Protein AF-A0A246RWE8-F1 (afdb_monomer)

Sequence (146 aa):
MIELMIVVAIIGVLASLAVPQYQNYTARAQASEALTITGGLRADIAEQYTLQGSMPKATEITTDDTKGRYVSSVAYSGSQLEVTFGDESTLDGSVMVIAPRSEDATDGSNSTPSPTNGWVCSWKSSGEGENAGPSGQDNWLPAGCR

Secondary structure (DSSP, 8-state):
-HHHHHHHHHHHHHHHHHHHHHHHHHHHHHHHHHHHHTHHHHHHHHHHHHHHSSPPPGGGS--TT---SSEEEEEEETTEEEEEE-TTSTTTT-EEEEEEPBP--SSS----B-GGG-EEEEEPPTTSSS-PPPTT-GGGS-GGG-

Organism: NCBI:txid213554

InterPro domains:
  IPR001082 Fimbrial protein pilin [PF00114] (27-146)
  IPR045584 Pilin-like [SSF54523] (1-85)

Radius of gyration: 19.62 Å; Cα contacts (8 Å, |Δi|>4): 223; chains: 1; bounding box: 53×26×68 Å

Solvent-accessible surface area (backbone atoms only — not comparable to full-atom values): 8208 Å² total; per-residue (Å²): 118,69,69,61,54,54,51,52,53,53,50,52,58,52,47,68,58,49,53,62,52,51,52,40,51,52,36,17,56,52,47,40,50,55,53,61,68,44,46,61,58,55,50,51,49,34,51,48,23,69,75,69,76,44,82,66,53,54,91,75,57,86,40,92,83,49,63,55,83,35,30,63,39,41,46,60,51,98,77,26,38,41,36,30,27,20,83,79,27,93,46,46,60,19,22,42,32,42,30,37,26,52,55,81,52,89,80,76,56,82,58,57,65,33,55,87,69,39,64,40,47,48,63,33,58,88,78,82,58,100,44,29,25,70,86,95,43,78,77,29,59,29,74,86,43,107

Foldseek 3Di:
DVVVVVVVVVVVVVCVVVVVVVLLVQLLVLLVVLCVLCVVQLVVQQVCCVVVVDGDDQVVGDFPPSADQQWPGWGQDPQWIWTATPPSGPFHLWIKIKHADFDDPPPPDDGDRHSVNPIAIDTAPPPPDDGTGDPPPPSSHHPSRD

pLDDT: mean 85.22, std 10.07, range [53.19, 94.44]

Mean predicted aligned error: 7.39 Å

Structure (mmCIF, N/CA/C/O backbone):
data_AF-A0A246RWE8-F1
#
_entry.id   AF-A0A246RWE8-F1
#
loop_
_atom_site.group_PDB
_atom_site.id
_atom_site.type_symbol
_atom_site.label_atom_id
_atom_site.label_alt_id
_atom_site.label_comp_id
_atom_site.label_asym_id
_atom_site.label_entity_id
_atom_site.label_seq_id
_atom_site.pdbx_PDB_ins_code
_atom_site.Cartn_x
_atom_site.Cartn_y
_atom_site.Cartn_z
_atom_site.occupancy
_atom_site.B_iso_or_equiv
_atom_site.auth_seq_id
_atom_site.auth_comp_id
_atom_site.auth_asym_id
_atom_site.auth_atom_id
_atom_site.pdbx_PDB_model_num
ATOM 1 N N . MET A 1 1 ? 34.323 0.453 -36.873 1.00 77.25 1 MET A N 1
ATOM 2 C CA . MET A 1 1 ? 33.796 -0.835 -36.344 1.00 77.25 1 MET A CA 1
ATOM 3 C C . MET A 1 1 ? 34.153 -1.032 -34.869 1.00 77.25 1 MET A C 1
ATOM 5 O O . MET A 1 1 ? 33.277 -1.421 -34.113 1.00 77.25 1 MET A O 1
ATOM 9 N N . ILE A 1 2 ? 35.376 -0.703 -34.426 1.00 86.44 2 ILE A N 1
ATOM 10 C CA . ILE A 1 2 ? 35.770 -0.800 -33.004 1.00 86.44 2 ILE A CA 1
ATOM 11 C C . ILE A 1 2 ? 35.114 0.260 -32.094 1.00 86.44 2 ILE A C 1
ATOM 13 O O . ILE A 1 2 ? 34.834 -0.016 -30.932 1.00 86.44 2 ILE A O 1
ATOM 17 N N . GLU A 1 3 ? 34.774 1.433 -32.638 1.00 81.38 3 GLU A N 1
ATOM 18 C CA . GLU A 1 3 ? 34.082 2.504 -31.898 1.00 81.38 3 GLU A CA 1
ATOM 19 C C . GLU A 1 3 ? 32.701 2.071 -31.392 1.00 81.38 3 GLU A C 1
ATOM 21 O O . GLU A 1 3 ? 32.340 2.364 -30.257 1.00 81.38 3 GLU A O 1
ATOM 26 N N . LEU A 1 4 ? 31.955 1.297 -32.186 1.00 81.31 4 LEU A N 1
ATOM 27 C CA . LEU A 1 4 ? 30.635 0.806 -31.780 1.00 81.31 4 LEU A CA 1
ATOM 28 C C . LEU A 1 4 ? 30.714 -0.269 -30.690 1.00 81.31 4 LEU A C 1
ATOM 30 O O . LEU A 1 4 ? 29.843 -0.331 -29.829 1.00 81.31 4 LEU A O 1
ATOM 34 N N . MET A 1 5 ? 31.769 -1.083 -30.676 1.00 87.25 5 MET A N 1
ATOM 35 C CA . MET A 1 5 ? 31.929 -2.142 -29.675 1.00 87.25 5 MET A CA 1
ATOM 36 C C . MET A 1 5 ? 32.275 -1.586 -28.287 1.00 87.25 5 MET A C 1
ATOM 38 O O . MET A 1 5 ? 31.766 -2.089 -27.287 1.00 87.25 5 MET A O 1
ATOM 42 N N . ILE A 1 6 ? 33.072 -0.512 -28.218 1.00 91.88 6 ILE A N 1
ATOM 43 C CA . ILE A 1 6 ? 33.371 0.174 -26.949 1.00 91.88 6 ILE A CA 1
ATOM 44 C C . ILE A 1 6 ? 32.124 0.860 -26.389 1.00 91.88 6 ILE A C 1
ATOM 46 O O . ILE A 1 6 ? 31.868 0.785 -25.188 1.00 91.88 6 ILE A O 1
ATOM 50 N N . VAL A 1 7 ? 31.313 1.481 -27.248 1.00 92.81 7 VAL A N 1
ATOM 51 C CA . VAL A 1 7 ? 30.079 2.144 -26.807 1.00 92.81 7 VAL A CA 1
ATOM 52 C C . VAL A 1 7 ? 29.100 1.130 -26.211 1.00 92.81 7 VAL A C 1
ATOM 54 O O . VAL A 1 7 ? 28.568 1.366 -25.129 1.00 92.81 7 VAL A O 1
ATOM 57 N N . VAL A 1 8 ? 28.925 -0.032 -26.848 1.00 91.25 8 VAL A N 1
ATOM 58 C CA . VAL A 1 8 ? 28.073 -1.106 -26.309 1.00 91.25 8 VAL A CA 1
ATOM 59 C C . VAL A 1 8 ? 28.605 -1.623 -24.967 1.00 91.25 8 VAL A C 1
ATOM 61 O O . VAL A 1 8 ? 27.816 -1.840 -24.049 1.00 91.25 8 VAL A O 1
ATOM 64 N N . ALA A 1 9 ? 29.927 -1.759 -24.812 1.00 90.56 9 ALA A N 1
ATOM 65 C CA . ALA A 1 9 ? 30.531 -2.199 -23.553 1.00 90.56 9 ALA A CA 1
ATOM 66 C C . ALA A 1 9 ? 30.269 -1.215 -22.397 1.00 90.56 9 ALA A C 1
ATOM 68 O O . ALA A 1 9 ? 29.903 -1.634 -21.300 1.00 90.56 9 ALA A O 1
ATOM 69 N N . ILE A 1 10 ? 30.396 0.092 -22.643 1.00 93.62 10 ILE A N 1
ATOM 70 C CA . ILE A 1 10 ? 30.138 1.123 -21.626 1.00 93.62 10 ILE A CA 1
ATOM 71 C C . ILE A 1 10 ? 28.644 1.183 -21.277 1.00 93.62 10 ILE A C 1
ATOM 73 O O . ILE A 1 10 ? 28.294 1.223 -20.096 1.00 93.62 10 ILE A O 1
ATOM 77 N N . ILE A 1 11 ? 27.755 1.130 -22.279 1.00 91.69 11 ILE A N 1
ATOM 78 C CA . ILE A 1 11 ? 26.300 1.095 -22.054 1.00 91.69 11 ILE A CA 1
ATOM 79 C C . ILE A 1 11 ? 25.913 -0.139 -21.230 1.00 91.69 11 ILE A C 1
ATOM 81 O O . ILE A 1 11 ? 25.097 -0.019 -20.320 1.00 91.69 11 ILE A O 1
ATOM 85 N N . GLY A 1 12 ? 26.531 -1.297 -21.486 1.00 89.69 12 GLY A N 1
ATOM 86 C CA . GLY A 1 12 ? 26.299 -2.520 -20.716 1.00 89.69 12 GLY A CA 1
ATOM 87 C C . GLY A 1 12 ? 26.595 -2.356 -19.221 1.00 89.69 12 GLY A C 1
ATOM 88 O O . GLY A 1 12 ? 25.777 -2.744 -18.386 1.00 89.69 12 GLY A O 1
ATOM 89 N N . VAL A 1 13 ? 27.717 -1.717 -18.868 1.00 89.88 13 VAL A N 1
ATOM 90 C CA . VAL A 1 13 ? 28.072 -1.449 -17.462 1.00 89.88 13 VAL A CA 1
ATOM 91 C C . VAL A 1 13 ? 27.090 -0.466 -16.825 1.00 89.88 13 VAL A C 1
ATOM 93 O O . VAL A 1 13 ? 26.584 -0.729 -15.735 1.00 89.88 13 VAL A O 1
ATOM 96 N N . LEU A 1 14 ? 26.764 0.637 -17.504 1.00 91.56 14 LEU A N 1
ATOM 97 C CA . LEU A 1 14 ? 25.835 1.639 -16.967 1.00 91.56 14 LEU A CA 1
ATOM 98 C C . LEU A 1 14 ? 24.419 1.075 -16.774 1.00 91.56 14 LEU A C 1
ATOM 100 O O . LEU A 1 14 ? 23.791 1.333 -15.747 1.00 91.56 14 LEU A O 1
ATOM 104 N N . ALA A 1 15 ? 23.936 0.260 -17.715 1.00 87.75 15 ALA A N 1
ATOM 105 C CA . ALA A 1 15 ? 22.624 -0.376 -17.631 1.00 87.75 15 ALA A CA 1
ATOM 106 C C . ALA A 1 15 ? 22.515 -1.316 -16.419 1.00 87.75 15 ALA A C 1
ATOM 108 O O . ALA A 1 15 ? 21.479 -1.332 -15.755 1.00 87.75 15 ALA A O 1
ATOM 109 N N . SER A 1 16 ? 23.593 -2.038 -16.084 1.00 88.88 16 SER A N 1
ATOM 110 C CA . SER A 1 16 ? 23.610 -2.953 -14.934 1.00 88.88 16 SER A CA 1
ATOM 111 C C . SER A 1 16 ? 23.371 -2.256 -13.588 1.00 88.88 16 SER A C 1
ATOM 113 O O . SER A 1 16 ? 22.802 -2.858 -12.681 1.00 88.88 16 SER A O 1
ATOM 115 N N . LEU A 1 17 ? 23.746 -0.977 -13.470 1.00 84.88 17 LEU A N 1
ATOM 116 C CA . LEU A 1 17 ? 23.515 -0.162 -12.274 1.00 84.88 17 LEU A CA 1
ATOM 117 C C . LEU A 1 17 ? 22.178 0.584 -12.333 1.00 84.88 17 LEU A C 1
ATOM 119 O O . LEU A 1 17 ? 21.482 0.700 -11.325 1.00 84.88 17 LEU A O 1
ATOM 123 N N . ALA A 1 18 ? 21.808 1.083 -13.514 1.00 84.06 18 ALA A N 1
ATOM 124 C CA . ALA A 1 18 ? 20.611 1.898 -13.691 1.00 84.06 18 ALA A CA 1
ATOM 125 C C . ALA A 1 18 ? 19.311 1.092 -13.539 1.00 84.06 18 ALA A C 1
ATOM 127 O O . ALA A 1 18 ? 18.347 1.588 -12.954 1.00 84.06 18 ALA A O 1
ATOM 128 N N . VAL A 1 19 ? 19.274 -0.151 -14.032 1.00 86.00 19 VAL A N 1
ATOM 129 C CA . VAL A 1 19 ? 18.052 -0.973 -14.024 1.00 86.00 19 VAL A CA 1
ATOM 130 C C . VAL A 1 19 ? 17.574 -1.297 -12.599 1.00 86.00 19 VAL A C 1
ATOM 132 O O . VAL A 1 19 ? 16.414 -0.999 -12.305 1.00 86.00 19 VAL A O 1
ATOM 135 N N . PRO A 1 20 ? 18.418 -1.805 -11.676 1.00 84.25 20 PRO A N 1
ATOM 136 C CA . PRO A 1 20 ? 17.986 -2.067 -10.301 1.00 84.25 20 PRO A CA 1
ATOM 137 C C . PRO A 1 20 ? 17.504 -0.805 -9.577 1.00 84.25 20 PRO A C 1
ATOM 139 O O . PRO A 1 20 ? 16.530 -0.836 -8.827 1.00 84.25 20 PRO A O 1
ATOM 142 N N . GLN A 1 21 ? 18.152 0.340 -9.817 1.00 86.50 21 GLN A N 1
ATOM 143 C CA . GLN A 1 21 ? 17.748 1.602 -9.199 1.00 86.50 21 GLN A CA 1
ATOM 144 C C . GLN A 1 21 ? 16.386 2.085 -9.716 1.00 86.50 21 GLN A C 1
ATOM 146 O O . GLN A 1 21 ? 15.562 2.550 -8.926 1.00 86.50 21 GLN A O 1
ATOM 151 N N . TYR A 1 22 ? 16.133 1.960 -11.020 1.00 87.25 22 TYR A N 1
ATOM 152 C CA . TYR A 1 22 ? 14.855 2.336 -11.617 1.00 87.25 22 TYR A CA 1
ATOM 153 C C . TYR A 1 22 ? 13.704 1.449 -11.118 1.00 87.25 22 TYR A C 1
ATOM 155 O O . TYR A 1 22 ? 12.629 1.957 -10.798 1.00 87.25 22 TYR A O 1
ATOM 163 N N . GLN A 1 23 ? 13.944 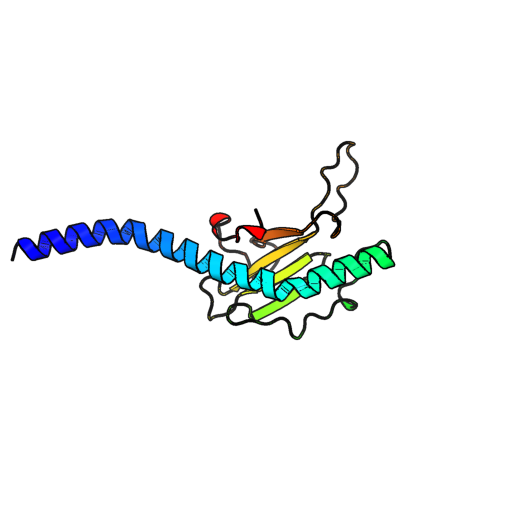0.144 -10.962 1.00 86.50 23 GLN A N 1
ATOM 164 C CA . GLN A 1 23 ? 12.980 -0.791 -10.367 1.00 86.50 23 GLN A CA 1
ATOM 165 C C . GLN A 1 23 ? 12.638 -0.408 -8.920 1.00 86.50 23 GLN A C 1
ATOM 167 O O . GLN A 1 23 ? 11.469 -0.315 -8.565 1.00 86.50 23 GLN A O 1
ATOM 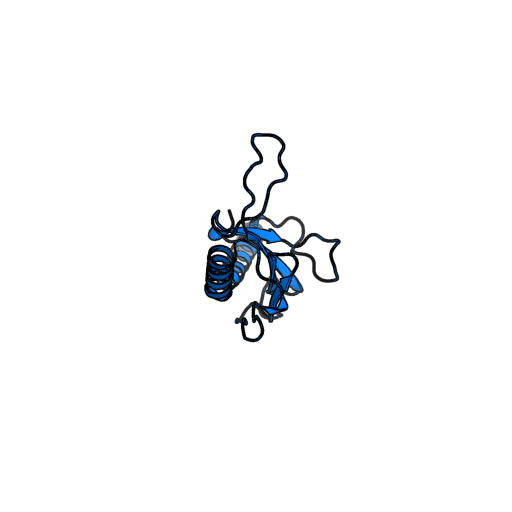172 N N . ASN A 1 24 ? 13.641 -0.062 -8.105 1.00 87.19 24 ASN A N 1
ATOM 173 C CA . ASN A 1 24 ? 13.401 0.400 -6.735 1.00 87.19 24 ASN A CA 1
ATOM 174 C C . ASN A 1 24 ? 12.567 1.693 -6.691 1.00 87.19 24 ASN A C 1
ATOM 176 O O . ASN A 1 24 ? 11.710 1.853 -5.824 1.00 87.19 24 ASN A O 1
ATOM 180 N N . TYR A 1 25 ? 12.833 2.641 -7.595 1.00 89.50 25 TYR A N 1
ATOM 181 C CA . TYR A 1 25 ? 12.097 3.906 -7.649 1.00 89.50 25 TYR A CA 1
ATOM 182 C C . TYR A 1 25 ? 10.641 3.704 -8.082 1.00 89.50 25 TYR A C 1
ATOM 184 O O . TYR A 1 25 ? 9.735 4.247 -7.453 1.00 89.50 25 TYR A O 1
ATOM 192 N N . THR A 1 26 ? 10.419 2.901 -9.124 1.00 91.88 26 THR A N 1
ATOM 193 C CA . THR A 1 26 ? 9.075 2.597 -9.636 1.00 91.88 26 THR A CA 1
ATOM 194 C C . THR A 1 26 ? 8.244 1.835 -8.609 1.00 91.88 26 THR A C 1
ATOM 196 O O . THR A 1 26 ? 7.137 2.272 -8.306 1.00 91.88 26 THR A O 1
ATOM 199 N N . ALA A 1 27 ? 8.805 0.803 -7.974 1.00 91.88 27 ALA A N 1
ATOM 200 C CA . ALA A 1 27 ? 8.143 0.071 -6.896 1.00 91.88 27 ALA A CA 1
ATOM 201 C C . ALA A 1 27 ? 7.740 0.990 -5.725 1.00 91.88 27 ALA A C 1
ATOM 203 O O . ALA A 1 27 ? 6.588 0.980 -5.295 1.00 91.88 27 ALA A O 1
ATOM 204 N N . ARG A 1 28 ? 8.644 1.867 -5.257 1.00 92.19 28 ARG A N 1
ATOM 205 C CA . ARG A 1 28 ? 8.329 2.860 -4.207 1.00 92.19 28 ARG A CA 1
ATOM 206 C C . ARG A 1 28 ? 7.225 3.825 -4.611 1.00 92.19 28 ARG A C 1
ATOM 208 O O . ARG A 1 28 ? 6.382 4.172 -3.786 1.00 92.19 28 ARG A O 1
ATOM 215 N N . ALA A 1 29 ? 7.261 4.307 -5.852 1.00 92.62 29 ALA A N 1
ATOM 216 C CA . ALA A 1 29 ? 6.262 5.236 -6.360 1.00 92.62 29 ALA A CA 1
ATOM 217 C C . ALA A 1 29 ? 4.876 4.577 -6.382 1.00 92.62 29 ALA A C 1
ATOM 219 O O . ALA A 1 29 ? 3.914 5.164 -5.894 1.00 92.62 29 ALA A O 1
ATOM 220 N N . GLN A 1 30 ? 4.787 3.330 -6.842 1.00 93.75 30 GLN A N 1
ATOM 221 C CA . GLN A 1 30 ? 3.539 2.566 -6.832 1.00 93.75 30 GLN A CA 1
ATOM 222 C C . GLN A 1 30 ? 3.057 2.275 -5.404 1.00 93.75 30 GLN A C 1
ATOM 224 O O . GLN A 1 30 ? 1.883 2.470 -5.100 1.00 93.75 30 GLN A O 1
ATOM 229 N N . ALA A 1 31 ? 3.960 1.926 -4.483 1.00 92.88 31 ALA A N 1
ATOM 230 C CA . ALA A 1 31 ? 3.615 1.749 -3.073 1.00 92.88 31 ALA A CA 1
ATOM 231 C C . ALA A 1 31 ? 3.142 3.047 -2.390 1.00 92.88 31 ALA A C 1
ATOM 233 O O . ALA A 1 31 ? 2.355 3.004 -1.447 1.00 92.88 31 ALA A O 1
ATOM 234 N N . SER A 1 32 ? 3.580 4.220 -2.860 1.00 93.44 32 SER A N 1
ATOM 235 C CA . SER A 1 32 ? 3.102 5.499 -2.322 1.00 93.44 32 SER A CA 1
ATOM 236 C C . SER A 1 32 ? 1.640 5.793 -2.674 1.00 93.44 32 SER A C 1
ATOM 238 O O . SER A 1 32 ? 0.943 6.401 -1.865 1.00 93.44 32 SER A O 1
ATOM 240 N N . GLU A 1 33 ? 1.144 5.294 -3.813 1.00 92.88 33 GLU A N 1
ATOM 241 C CA . GLU A 1 33 ? -0.274 5.404 -4.183 1.00 92.88 33 GLU A CA 1
ATOM 242 C C . GLU A 1 33 ? -1.160 4.689 -3.157 1.00 92.88 33 GLU A C 1
ATOM 244 O O . GLU A 1 33 ? -2.161 5.241 -2.700 1.00 92.88 33 GLU A O 1
ATOM 249 N N . ALA A 1 34 ? -0.738 3.505 -2.706 1.00 92.56 34 ALA A N 1
ATOM 250 C CA . ALA A 1 34 ? -1.438 2.758 -1.667 1.00 92.56 34 ALA A CA 1
ATOM 251 C C . ALA A 1 34 ? -1.595 3.553 -0.357 1.00 92.56 34 ALA A C 1
ATOM 253 O O . ALA A 1 34 ? -2.634 3.454 0.300 1.00 92.56 34 ALA A O 1
ATOM 254 N N . LEU A 1 35 ? -0.622 4.394 0.015 1.00 91.94 35 LEU A N 1
ATOM 255 C CA . LEU A 1 35 ? -0.759 5.282 1.176 1.00 91.94 35 LEU A CA 1
ATOM 256 C C . LEU A 1 35 ? -1.802 6.373 0.964 1.00 91.94 35 LEU A C 1
ATOM 258 O O . LEU A 1 35 ? -2.526 6.725 1.897 1.00 91.94 35 LEU A O 1
ATOM 262 N N . THR A 1 36 ? -1.870 6.928 -0.240 1.00 92.00 36 THR A N 1
ATOM 263 C CA . THR A 1 36 ? -2.849 7.961 -0.570 1.00 92.00 36 THR A CA 1
ATOM 264 C C . THR A 1 36 ? -4.264 7.396 -0.520 1.00 92.00 36 THR A C 1
ATOM 266 O O . THR A 1 36 ? -5.122 7.979 0.139 1.00 92.00 36 THR A O 1
ATOM 269 N N . ILE A 1 37 ? -4.491 6.232 -1.132 1.00 91.75 37 ILE A N 1
ATOM 270 C CA . ILE A 1 37 ? -5.816 5.600 -1.191 1.00 91.75 37 ILE A CA 1
ATOM 271 C C . ILE A 1 37 ? -6.286 5.183 0.215 1.00 91.75 37 ILE A C 1
ATOM 273 O O . ILE A 1 37 ? -7.434 5.406 0.589 1.00 91.75 37 ILE A O 1
ATOM 277 N N . THR A 1 38 ? -5.387 4.657 1.049 1.00 92.88 38 THR A N 1
ATOM 278 C CA . THR A 1 38 ? -5.712 4.250 2.431 1.00 92.88 38 THR A CA 1
ATOM 279 C C . THR A 1 38 ? -5.790 5.417 3.420 1.00 92.88 38 THR A C 1
ATOM 281 O O . THR A 1 38 ? -6.087 5.208 4.595 1.00 92.88 38 THR A O 1
ATOM 284 N N . GLY A 1 39 ? -5.512 6.655 2.996 1.00 92.31 39 GLY A N 1
ATOM 285 C CA . GLY A 1 39 ? -5.525 7.831 3.871 1.00 92.31 39 GLY A CA 1
ATOM 286 C C . GLY A 1 39 ? -6.868 8.052 4.570 1.00 92.31 39 GLY A C 1
ATOM 287 O O . GLY A 1 39 ? -6.892 8.278 5.778 1.00 92.31 39 GLY A O 1
ATOM 288 N N . GLY A 1 40 ? -7.975 7.917 3.832 1.00 91.75 40 GLY A N 1
ATOM 289 C CA . GLY A 1 40 ? -9.327 8.054 4.383 1.00 91.75 40 GLY A CA 1
ATOM 290 C C . GLY A 1 40 ? -9.663 6.967 5.405 1.00 91.75 40 GLY A C 1
ATOM 291 O O . GLY A 1 40 ? -10.125 7.281 6.496 1.00 91.75 40 GLY A O 1
ATOM 292 N N . LEU A 1 41 ? -9.332 5.706 5.102 1.00 93.06 41 LEU A N 1
ATOM 293 C CA . LEU A 1 41 ? -9.558 4.578 6.016 1.00 93.06 41 LEU A CA 1
ATOM 294 C C . LEU A 1 41 ? -8.791 4.739 7.328 1.00 93.06 41 LEU A C 1
ATOM 296 O O . LEU A 1 41 ? -9.314 4.455 8.398 1.00 93.06 41 LEU A O 1
ATOM 300 N N . ARG A 1 42 ? -7.549 5.224 7.265 1.00 92.38 42 ARG A N 1
ATOM 301 C CA . ARG A 1 42 ? -6.744 5.479 8.467 1.00 92.38 42 ARG A CA 1
ATOM 302 C C . ARG A 1 42 ? -7.342 6.578 9.339 1.00 92.38 42 ARG A C 1
ATOM 304 O O . ARG A 1 42 ? -7.276 6.473 10.561 1.00 92.38 42 ARG A O 1
ATOM 311 N N . ALA A 1 43 ? -7.908 7.614 8.722 1.00 92.38 43 ALA A N 1
ATOM 312 C CA . ALA A 1 43 ? -8.603 8.672 9.446 1.00 92.38 43 ALA A CA 1
ATOM 313 C C . ALA A 1 43 ? -9.882 8.145 10.115 1.00 92.38 43 ALA A C 1
ATOM 315 O O . ALA A 1 43 ? -10.068 8.382 11.303 1.00 92.38 43 ALA A O 1
ATOM 316 N N . ASP A 1 44 ? -10.692 7.367 9.393 1.00 92.50 44 ASP A N 1
ATOM 317 C CA . ASP A 1 44 ? -11.916 6.747 9.918 1.00 92.50 44 ASP A CA 1
ATOM 318 C C . ASP A 1 44 ? -11.616 5.785 11.082 1.00 92.50 44 ASP A C 1
ATOM 320 O O . ASP A 1 44 ? -12.192 5.897 12.162 1.00 92.50 44 ASP A O 1
ATOM 324 N N . ILE A 1 45 ? -10.607 4.917 10.935 1.00 92.75 45 ILE A N 1
ATOM 325 C CA . ILE A 1 45 ? -10.159 4.028 12.019 1.00 92.75 45 ILE A CA 1
ATOM 326 C C . ILE A 1 45 ? -9.721 4.835 13.252 1.00 92.75 45 ILE A C 1
ATOM 328 O O . ILE A 1 45 ? -10.060 4.469 14.378 1.00 92.75 45 ILE A O 1
ATOM 332 N N . ALA A 1 46 ? -8.977 5.930 13.063 1.00 92.38 46 ALA A N 1
ATOM 333 C CA . ALA A 1 46 ? -8.530 6.781 14.165 1.00 92.38 46 ALA A CA 1
ATOM 334 C C . ALA A 1 46 ? -9.693 7.517 14.854 1.00 92.38 46 ALA A C 1
ATOM 336 O O . ALA A 1 46 ? -9.696 7.657 16.081 1.00 92.38 46 ALA A O 1
ATOM 337 N N . GLU A 1 47 ? -10.688 7.962 14.088 1.00 92.50 47 GLU A N 1
ATOM 338 C CA . GLU A 1 47 ? -11.897 8.597 14.610 1.00 92.50 47 GLU A CA 1
ATOM 339 C C . GLU A 1 47 ? -12.718 7.608 15.44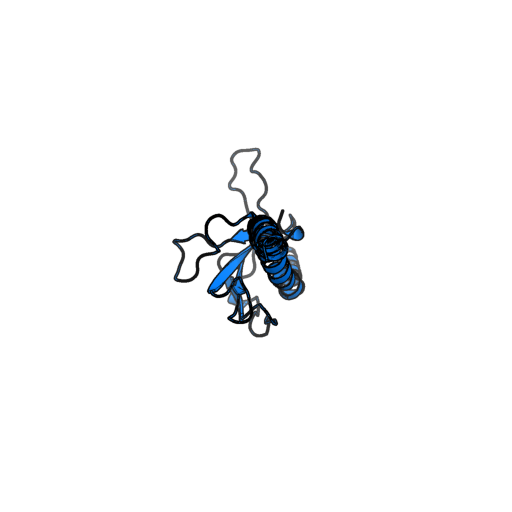5 1.00 92.50 47 GLU A C 1
ATOM 341 O O . GLU A 1 47 ? -12.988 7.874 16.619 1.00 92.50 47 GLU A O 1
ATOM 346 N N . GLN A 1 48 ? -13.027 6.429 14.896 1.00 92.19 48 GLN A N 1
ATOM 347 C CA . GLN A 1 48 ? -13.755 5.374 15.610 1.00 92.19 48 GLN A CA 1
ATOM 348 C C . GLN A 1 48 ? -13.025 4.945 16.884 1.00 92.19 48 GLN A C 1
ATOM 350 O O . GLN A 1 48 ? -13.642 4.829 17.944 1.00 92.19 48 GLN A O 1
ATOM 355 N N . TYR A 1 49 ? -11.702 4.786 16.812 1.00 92.12 49 TYR A N 1
ATOM 356 C CA . TYR A 1 49 ? -10.883 4.471 17.979 1.00 92.12 49 TYR A CA 1
ATOM 357 C C . TYR A 1 49 ? -11.011 5.535 19.075 1.00 92.12 49 TYR A C 1
ATOM 359 O O . TYR A 1 49 ? -11.152 5.205 20.251 1.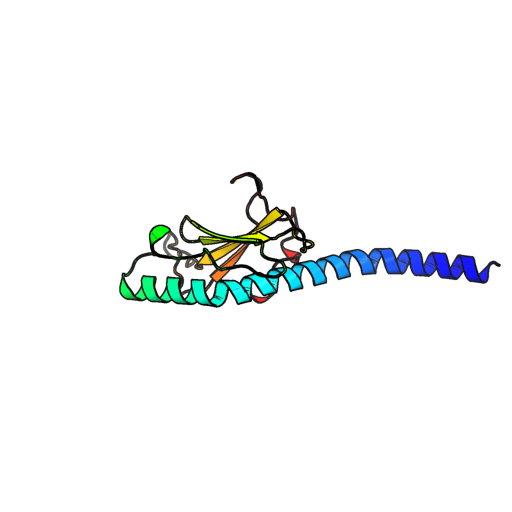00 92.12 49 TYR A O 1
ATOM 367 N N . THR A 1 50 ? -11.016 6.815 18.696 1.00 91.00 50 THR A N 1
ATOM 368 C CA . THR A 1 50 ? -11.145 7.933 19.642 1.00 91.00 50 THR A CA 1
ATOM 369 C C . THR A 1 50 ? -12.537 7.989 20.278 1.00 91.00 50 THR A C 1
ATOM 371 O O . THR A 1 50 ? -12.660 8.313 21.459 1.00 91.00 50 THR A O 1
ATOM 374 N N . LEU A 1 51 ? -13.586 7.653 19.522 1.00 91.88 51 LEU A N 1
ATOM 375 C CA . LEU A 1 51 ? -14.969 7.658 20.006 1.00 91.88 51 LEU A CA 1
ATOM 376 C C . LEU A 1 51 ? -15.294 6.459 20.905 1.00 91.88 51 LEU A C 1
ATOM 378 O O . LEU A 1 51 ? -16.022 6.606 21.886 1.00 91.88 51 LEU A O 1
ATOM 382 N N . GLN A 1 52 ? -14.778 5.275 20.570 1.00 90.94 52 GLN A N 1
ATOM 383 C CA . GLN A 1 52 ? -15.130 4.019 21.238 1.00 90.94 52 GLN A CA 1
ATOM 384 C C . GLN A 1 52 ? -14.093 3.570 22.279 1.00 90.94 52 GLN A C 1
ATOM 386 O O . GLN A 1 52 ? -14.385 2.704 23.104 1.00 90.94 52 GLN A O 1
ATOM 391 N N . GLY A 1 53 ? -12.878 4.124 22.243 1.00 88.19 53 GLY A N 1
ATOM 392 C CA . GLY A 1 53 ? -11.767 3.739 23.119 1.00 88.19 53 GLY A CA 1
ATOM 393 C C . GLY A 1 53 ? -11.192 2.347 22.830 1.00 88.19 53 GLY A C 1
ATOM 394 O O . GLY A 1 53 ? -10.461 1.802 23.654 1.00 88.19 53 GLY A O 1
ATOM 395 N N . SER A 1 54 ? -11.539 1.744 21.691 1.00 89.31 54 SER A N 1
ATOM 396 C CA . SER A 1 54 ? -11.044 0.434 21.262 1.00 89.31 54 SER A CA 1
ATOM 397 C C . SER A 1 54 ? -10.944 0.364 19.739 1.00 89.31 54 SER A C 1
ATOM 399 O O . SER A 1 54 ? -11.552 1.171 19.039 1.00 89.31 54 SER A O 1
ATOM 401 N N . MET A 1 55 ? -10.140 -0.570 19.222 1.00 89.31 55 MET A N 1
ATOM 402 C CA . MET A 1 55 ? -9.953 -0.727 17.778 1.00 89.31 55 MET A CA 1
ATOM 403 C C . MET A 1 55 ? -11.264 -1.164 17.106 1.00 89.31 55 MET A C 1
ATOM 405 O O . MET A 1 55 ? -11.885 -2.111 17.602 1.00 89.31 55 MET A O 1
ATOM 409 N N . PRO A 1 56 ? -11.676 -0.523 15.993 1.00 91.38 56 PRO A N 1
ATOM 410 C CA . PRO A 1 56 ? -12.885 -0.920 15.289 1.00 91.38 56 PRO A CA 1
ATOM 411 C C . PRO A 1 56 ? -12.775 -2.358 14.787 1.00 91.38 56 PRO A C 1
ATOM 413 O O . PRO A 1 56 ? -11.698 -2.871 14.469 1.00 91.38 56 PRO A O 1
ATOM 416 N N . LYS A 1 57 ? -13.916 -3.033 14.705 1.00 89.44 57 LYS A N 1
ATOM 417 C CA . LYS A 1 57 ? -13.999 -4.374 14.128 1.00 89.44 57 LYS A CA 1
ATOM 418 C C . LYS A 1 57 ? -13.907 -4.295 12.608 1.00 89.44 57 LYS A C 1
ATOM 420 O O . LYS A 1 57 ? -14.308 -3.311 11.996 1.00 89.44 57 LYS A O 1
ATOM 425 N N . ALA A 1 58 ? -13.488 -5.394 11.980 1.00 86.12 58 ALA A N 1
ATOM 426 C CA . ALA A 1 58 ? -13.453 -5.514 10.518 1.00 86.12 58 ALA A CA 1
ATOM 427 C C . ALA A 1 58 ? -14.800 -5.188 9.844 1.00 86.12 58 ALA A C 1
ATOM 429 O O . ALA A 1 58 ? -14.829 -4.645 8.750 1.00 86.12 58 ALA A O 1
ATOM 430 N N . THR A 1 59 ? -15.919 -5.472 10.516 1.00 86.06 59 THR A N 1
ATOM 431 C CA . THR A 1 59 ? -17.276 -5.189 10.021 1.00 86.06 59 THR A CA 1
ATOM 432 C C . THR A 1 59 ? -17.669 -3.713 10.067 1.00 86.06 59 THR A C 1
ATOM 434 O O . THR A 1 59 ? -18.693 -3.350 9.500 1.00 86.06 59 THR A O 1
ATOM 437 N N . GLU A 1 60 ? -16.920 -2.882 10.791 1.00 86.50 60 GLU A N 1
ATOM 438 C CA . GLU A 1 60 ? -17.211 -1.454 10.974 1.00 86.50 60 GLU A CA 1
ATOM 439 C C . GLU A 1 60 ? -16.448 -0.582 9.972 1.00 86.50 60 GLU A C 1
ATOM 441 O O . GLU A 1 60 ? -16.810 0.572 9.776 1.00 86.50 60 GLU A O 1
ATOM 446 N N . ILE A 1 61 ? -15.437 -1.144 9.301 1.00 89.31 61 ILE A N 1
ATOM 447 C CA . ILE A 1 61 ? -14.632 -0.459 8.290 1.00 89.31 61 ILE A CA 1
ATOM 448 C C . ILE A 1 61 ? -14.990 -1.013 6.915 1.00 89.31 61 ILE A C 1
ATOM 450 O O . ILE A 1 61 ? -14.761 -2.185 6.617 1.00 89.31 61 ILE A O 1
ATOM 454 N N . THR A 1 62 ? -15.532 -0.159 6.052 1.00 87.50 62 THR A N 1
ATOM 455 C CA . THR A 1 62 ? -15.841 -0.539 4.667 1.00 87.50 62 THR A CA 1
ATOM 456 C C . THR A 1 62 ? -14.617 -0.312 3.790 1.00 87.50 62 THR A C 1
ATOM 458 O O . THR A 1 62 ? -14.078 0.789 3.755 1.00 87.50 62 THR A O 1
ATOM 461 N N . THR A 1 63 ? -14.184 -1.343 3.063 1.00 86.56 63 THR A N 1
ATOM 462 C CA . THR A 1 63 ? -12.991 -1.284 2.193 1.00 86.56 63 THR A CA 1
ATOM 463 C C . THR A 1 63 ? -13.302 -1.495 0.705 1.00 86.56 63 THR A C 1
ATOM 465 O O . THR A 1 63 ? -12.409 -1.364 -0.132 1.00 86.56 63 THR A O 1
ATOM 468 N N . ASP A 1 64 ? -14.571 -1.729 0.358 1.00 76.25 64 ASP A N 1
ATOM 469 C CA . ASP A 1 64 ? -15.011 -2.273 -0.937 1.00 76.25 64 ASP A CA 1
ATOM 470 C C . ASP A 1 64 ? -14.685 -1.408 -2.170 1.00 76.25 64 ASP A C 1
ATOM 472 O O . ASP A 1 64 ? -14.547 -1.946 -3.271 1.00 76.25 64 ASP A O 1
ATOM 476 N N . ASP A 1 65 ? -14.506 -0.095 -1.998 1.00 74.56 65 ASP A N 1
ATOM 477 C CA . ASP A 1 65 ? -14.208 0.852 -3.090 1.00 74.56 65 ASP A CA 1
ATOM 478 C C . ASP A 1 65 ? -12.767 1.395 -3.052 1.00 74.56 65 ASP A C 1
ATOM 480 O O . ASP A 1 65 ? -12.416 2.406 -3.658 1.00 74.56 65 ASP A O 1
ATOM 484 N N . THR A 1 66 ? -11.893 0.721 -2.308 1.00 84.50 66 THR A N 1
ATOM 485 C CA . THR A 1 66 ? -10.523 1.184 -2.072 1.00 84.50 66 THR A CA 1
ATOM 486 C C . THR A 1 66 ? -9.585 0.574 -3.113 1.00 84.50 66 THR A C 1
ATOM 488 O O . THR A 1 66 ? -8.820 -0.346 -2.821 1.00 84.50 66 THR A O 1
ATOM 491 N N . LYS A 1 67 ? -9.683 1.041 -4.362 1.00 87.25 67 LYS A N 1
ATOM 492 C CA . LYS A 1 67 ? -8.877 0.547 -5.491 1.00 87.25 67 LYS A CA 1
ATOM 493 C C . LYS A 1 67 ? -8.166 1.681 -6.212 1.00 87.25 67 LYS A C 1
ATOM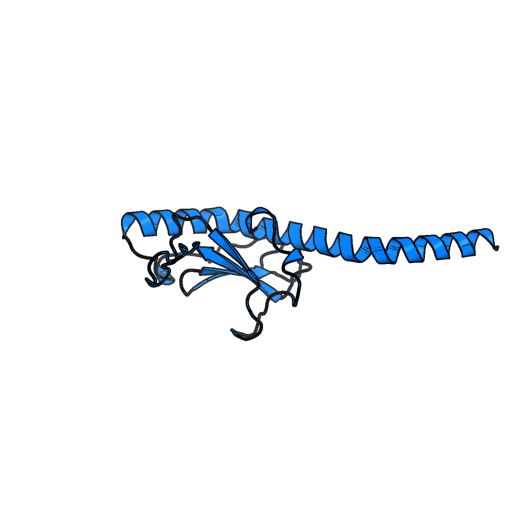 495 O O . LYS A 1 67 ? -8.613 2.825 -6.204 1.00 87.25 67 LYS A O 1
ATOM 500 N N . GLY A 1 68 ? -7.042 1.345 -6.829 1.00 88.75 68 GLY A N 1
ATOM 501 C CA . GLY A 1 68 ? -6.210 2.277 -7.577 1.00 88.75 68 GLY A CA 1
ATOM 502 C C . GLY A 1 68 ? -5.752 1.677 -8.891 1.00 88.75 68 GLY A C 1
ATOM 503 O O . GLY A 1 68 ? -6.185 0.596 -9.281 1.00 88.75 68 GLY A O 1
ATOM 504 N N . ARG A 1 69 ? -4.826 2.366 -9.553 1.00 92.12 69 ARG A N 1
ATOM 505 C CA . ARG A 1 69 ? -4.169 1.828 -10.746 1.00 92.12 69 ARG A CA 1
ATOM 506 C C . ARG A 1 69 ? -3.280 0.642 -10.383 1.00 92.12 69 ARG A C 1
ATOM 508 O O . ARG A 1 69 ? -3.268 -0.356 -11.085 1.00 92.12 69 ARG A O 1
ATOM 515 N N . TYR A 1 70 ? -2.544 0.754 -9.279 1.00 94.44 70 TYR A N 1
ATOM 516 C CA . TYR A 1 70 ? -1.611 -0.290 -8.836 1.00 94.44 70 TYR A CA 1
ATOM 517 C C . TYR A 1 70 ? -2.147 -1.131 -7.674 1.00 94.44 70 TYR A C 1
ATOM 519 O O . TYR A 1 70 ? -1.547 -2.146 -7.335 1.00 94.44 70 TYR A O 1
ATOM 527 N N . VAL A 1 71 ? -3.260 -0.722 -7.061 1.00 94.31 71 VAL A N 1
ATOM 528 C CA . VAL A 1 71 ? -3.871 -1.387 -5.902 1.00 94.31 71 VAL A CA 1
ATOM 529 C C . VAL A 1 71 ? -5.114 -2.149 -6.341 1.00 94.31 71 VAL A C 1
ATOM 531 O O . VAL A 1 71 ? -6.083 -1.540 -6.796 1.00 94.31 71 VAL A O 1
ATOM 534 N N . SER A 1 72 ? -5.101 -3.471 -6.170 1.00 93.56 72 SER A N 1
ATOM 535 C CA . SER A 1 72 ? -6.203 -4.360 -6.552 1.00 93.56 72 SER A CA 1
ATOM 536 C C . SER A 1 72 ? -7.271 -4.477 -5.461 1.00 93.56 72 SER A C 1
ATOM 538 O O . SER A 1 72 ? -8.467 -4.547 -5.766 1.00 93.56 72 SER A O 1
ATOM 540 N N . SER A 1 73 ? -6.860 -4.469 -4.191 1.00 92.44 73 SER A N 1
ATOM 541 C CA . SER A 1 73 ? -7.763 -4.486 -3.041 1.00 92.44 73 SER A CA 1
ATOM 542 C C . SER A 1 73 ? -7.107 -3.930 -1.779 1.00 92.44 73 SER A C 1
ATOM 544 O O . SER A 1 73 ? -5.884 -3.941 -1.623 1.00 92.44 73 SER A O 1
ATOM 546 N N . VAL A 1 74 ? -7.950 -3.483 -0.851 1.00 93.50 74 VAL A N 1
ATOM 547 C CA . VAL A 1 74 ? -7.575 -3.216 0.537 1.00 93.50 74 VAL A CA 1
ATOM 548 C C . VAL A 1 74 ? -8.496 -4.035 1.426 1.00 93.50 74 VAL A C 1
ATOM 550 O O . VAL A 1 74 ? -9.695 -4.093 1.176 1.00 93.50 74 VAL A O 1
ATOM 553 N N . ALA A 1 75 ? -7.944 -4.665 2.452 1.00 92.25 75 ALA A N 1
ATOM 554 C CA . ALA A 1 75 ? -8.696 -5.362 3.482 1.00 92.25 75 ALA A CA 1
ATOM 555 C C . ALA A 1 75 ? -8.332 -4.798 4.856 1.00 92.25 75 ALA A C 1
ATOM 557 O O . ALA A 1 75 ? -7.194 -4.391 5.082 1.00 92.25 75 ALA A O 1
ATOM 558 N N . TYR A 1 76 ? -9.285 -4.794 5.785 1.00 91.88 76 TYR A N 1
ATOM 559 C CA . TYR A 1 76 ? -9.030 -4.470 7.186 1.00 91.88 76 TYR A CA 1
ATOM 560 C C . TYR A 1 76 ? -9.236 -5.721 8.041 1.00 91.88 76 TYR A C 1
ATOM 562 O O . TYR A 1 76 ? -10.332 -6.277 8.096 1.00 91.88 76 TYR A O 1
ATOM 570 N N . SER A 1 77 ? -8.169 -6.197 8.678 1.00 86.25 77 SER A N 1
ATOM 571 C CA . SER A 1 77 ? -8.168 -7.427 9.475 1.00 86.25 77 SER A CA 1
ATOM 572 C C . SER A 1 77 ? -7.168 -7.302 10.611 1.00 86.25 77 SER A C 1
ATOM 574 O O . SER A 1 77 ? -6.140 -6.666 10.438 1.00 86.25 77 SER A O 1
ATOM 576 N N . GLY A 1 78 ? -7.448 -7.885 11.779 1.00 81.06 78 GLY A N 1
ATOM 577 C CA . GLY A 1 78 ? -6.474 -7.940 12.878 1.00 81.06 78 GLY A CA 1
ATOM 578 C C . GLY A 1 78 ? -5.902 -6.579 13.293 1.00 81.06 78 GLY A C 1
ATOM 579 O O . GLY A 1 78 ? -4.743 -6.509 13.689 1.00 81.06 78 GLY A O 1
ATOM 580 N N . SER A 1 79 ? -6.694 -5.505 13.180 1.00 87.06 79 SER A N 1
ATOM 581 C CA . SER A 1 79 ? -6.288 -4.122 13.472 1.00 87.06 79 SER A CA 1
ATOM 582 C C . SER A 1 79 ? -5.291 -3.495 12.486 1.00 87.06 79 SER A C 1
ATOM 584 O O . SER A 1 79 ? -4.729 -2.440 12.777 1.00 87.06 79 SER A O 1
ATOM 586 N N . GLN A 1 80 ? -5.090 -4.099 11.317 1.00 90.62 80 GLN A N 1
ATOM 587 C CA . GLN A 1 80 ? -4.190 -3.629 10.264 1.00 90.62 80 GLN A CA 1
ATOM 588 C C . GLN A 1 80 ? -4.905 -3.558 8.911 1.00 90.62 80 GLN A C 1
ATOM 590 O O . GLN A 1 80 ? -5.860 -4.290 8.642 1.00 90.62 80 GLN A O 1
ATOM 595 N N . LEU A 1 81 ? -4.434 -2.658 8.053 1.00 92.56 81 LEU A N 1
ATOM 596 C CA . LEU A 1 81 ? -4.835 -2.583 6.654 1.00 92.56 81 LEU A CA 1
ATOM 597 C C . LEU A 1 81 ? -3.872 -3.424 5.819 1.00 92.56 81 LEU A C 1
ATOM 599 O O . LEU A 1 81 ? -2.662 -3.230 5.881 1.00 92.56 81 LEU A O 1
ATOM 603 N N . GLU A 1 82 ? -4.407 -4.331 5.016 1.00 92.62 82 GLU A N 1
ATOM 604 C CA . GLU A 1 82 ? -3.660 -5.125 4.049 1.00 92.62 82 GLU A CA 1
ATOM 605 C C . GLU A 1 82 ? -3.981 -4.618 2.648 1.00 92.62 82 GLU A C 1
ATOM 607 O O . GLU A 1 82 ? -5.114 -4.717 2.184 1.00 92.62 82 GLU A O 1
ATOM 612 N N . VAL A 1 83 ? -2.983 -4.047 1.982 1.00 93.69 83 VAL A N 1
ATOM 613 C CA . VAL A 1 83 ? -3.095 -3.525 0.623 1.00 93.69 83 VAL A CA 1
ATOM 614 C C . VAL A 1 83 ? -2.469 -4.517 -0.340 1.00 93.69 83 VAL A C 1
ATOM 616 O O . VAL A 1 83 ? -1.266 -4.764 -0.267 1.00 93.69 83 VAL A O 1
ATOM 619 N N . THR A 1 84 ? -3.271 -5.048 -1.255 1.00 93.19 84 THR A N 1
ATOM 620 C CA . THR A 1 84 ? -2.809 -5.964 -2.301 1.00 93.19 84 THR A CA 1
ATOM 621 C C . THR A 1 84 ? -2.551 -5.181 -3.580 1.00 93.19 84 THR A C 1
ATOM 623 O O . THR A 1 84 ? -3.396 -4.397 -4.025 1.00 93.19 84 THR A O 1
ATOM 626 N N . PHE A 1 85 ? -1.380 -5.381 -4.176 1.00 93.62 85 PHE A N 1
ATOM 627 C CA . PHE A 1 85 ? -1.044 -4.789 -5.468 1.00 93.62 85 PHE A CA 1
ATOM 628 C C . PHE A 1 85 ? -1.580 -5.649 -6.618 1.00 93.62 85 PHE A C 1
ATOM 630 O O . PHE A 1 85 ? -1.711 -6.866 -6.491 1.00 93.62 85 PHE A O 1
ATOM 637 N N . GLY A 1 86 ? -1.965 -4.993 -7.711 1.00 93.06 86 GLY A N 1
ATOM 638 C CA . GLY A 1 86 ? -2.495 -5.635 -8.916 1.00 93.06 86 GLY A CA 1
ATOM 639 C C . GLY A 1 86 ? -1.454 -5.837 -10.016 1.00 93.06 86 GLY A C 1
ATOM 640 O O . GLY A 1 86 ? -0.306 -5.413 -9.897 1.00 93.06 86 GLY A O 1
ATOM 641 N N . ASP A 1 87 ? -1.914 -6.401 -11.127 1.00 93.12 87 ASP A N 1
ATOM 642 C CA . ASP A 1 87 ? -1.136 -6.780 -12.312 1.00 93.12 87 ASP A CA 1
ATOM 643 C C . ASP A 1 87 ? -0.482 -5.600 -13.052 1.00 93.12 87 ASP A C 1
ATOM 645 O O . ASP A 1 87 ? 0.568 -5.755 -13.676 1.00 93.12 87 ASP A O 1
ATOM 649 N N . GLU A 1 88 ? -1.048 -4.392 -12.957 1.00 91.31 88 GLU A N 1
ATOM 650 C CA . GLU A 1 88 ? -0.416 -3.176 -13.492 1.00 91.31 88 GLU A CA 1
ATOM 651 C C . GLU A 1 88 ? 0.794 -2.695 -12.655 1.00 91.31 88 GLU A C 1
ATOM 653 O O . GLU A 1 88 ? 1.495 -1.757 -13.055 1.00 91.31 88 GLU A O 1
ATOM 658 N N . SER A 1 89 ? 1.055 -3.297 -11.489 1.00 92.31 89 SER A N 1
ATOM 659 C CA . SER A 1 89 ? 2.149 -2.934 -10.585 1.00 92.31 89 SER A CA 1
ATOM 660 C C . SER A 1 89 ? 3.381 -3.824 -10.769 1.00 92.31 89 SER A C 1
ATOM 662 O O . SER A 1 89 ? 3.291 -5.028 -10.968 1.00 92.31 89 SER A O 1
ATOM 664 N N . THR A 1 90 ? 4.576 -3.261 -10.576 1.00 90.44 90 THR A N 1
ATOM 665 C CA . THR A 1 90 ? 5.809 -4.043 -10.384 1.00 90.44 90 THR A CA 1
ATOM 666 C C . THR A 1 90 ? 5.818 -4.809 -9.056 1.00 90.44 90 THR A C 1
ATOM 668 O O . THR A 1 90 ? 6.744 -5.573 -8.803 1.00 90.44 90 THR A O 1
ATOM 671 N N . LEU A 1 91 ? 4.829 -4.557 -8.194 1.00 90.75 91 LEU A N 1
ATOM 672 C CA . LEU A 1 91 ? 4.590 -5.223 -6.919 1.00 90.75 91 LEU A CA 1
ATOM 673 C C . LEU A 1 91 ? 3.473 -6.270 -7.019 1.00 90.75 91 LEU A C 1
ATOM 675 O O . LEU A 1 91 ? 2.982 -6.691 -5.979 1.00 90.75 91 LEU A O 1
ATOM 679 N N . ASP A 1 92 ? 3.036 -6.656 -8.220 1.00 91.12 92 ASP A N 1
ATOM 680 C CA . ASP A 1 92 ? 1.916 -7.585 -8.419 1.00 91.12 92 ASP A CA 1
ATOM 681 C C . ASP A 1 92 ? 1.964 -8.804 -7.474 1.00 91.12 92 ASP A C 1
ATOM 683 O O . ASP A 1 92 ? 3.022 -9.391 -7.226 1.00 91.12 92 ASP A O 1
ATOM 687 N N . GLY A 1 93 ? 0.812 -9.125 -6.881 1.00 87.00 93 GLY A N 1
ATOM 688 C CA . GLY A 1 93 ? 0.643 -10.179 -5.876 1.00 87.00 93 GLY A CA 1
ATOM 689 C C . GLY A 1 93 ? 1.235 -9.875 -4.493 1.00 87.00 93 GLY A C 1
ATOM 690 O O . GLY A 1 93 ? 0.959 -10.600 -3.537 1.00 87.00 93 GLY A O 1
ATOM 691 N N . SER A 1 94 ? 2.015 -8.803 -4.343 1.00 90.62 94 SER A N 1
ATOM 692 C CA . SER A 1 94 ? 2.570 -8.406 -3.049 1.00 90.62 94 SER A CA 1
ATOM 693 C C . SER A 1 94 ? 1.519 -7.748 -2.164 1.00 90.62 94 SER A C 1
ATOM 695 O O . SER A 1 94 ? 0.620 -7.053 -2.644 1.00 90.62 94 SER A O 1
ATOM 697 N N . VAL A 1 95 ? 1.683 -7.903 -0.848 1.00 91.38 95 VAL A N 1
ATOM 698 C CA . VAL A 1 95 ? 0.837 -7.236 0.150 1.00 91.38 95 VAL A CA 1
ATOM 699 C C . VAL A 1 95 ? 1.669 -6.312 1.027 1.00 91.38 95 VAL A C 1
ATOM 701 O O . VAL A 1 95 ? 2.606 -6.749 1.704 1.00 91.38 95 VAL A O 1
ATOM 704 N N . MET A 1 96 ? 1.299 -5.032 1.035 1.00 92.12 96 MET A N 1
ATOM 705 C CA . MET A 1 96 ? 1.781 -4.058 2.011 1.00 92.12 96 MET A CA 1
ATOM 706 C C . MET A 1 96 ? 0.807 -4.002 3.181 1.00 92.12 96 MET A C 1
ATOM 708 O O . MET A 1 96 ? -0.390 -3.797 3.001 1.00 92.12 96 MET A O 1
ATOM 712 N N . VAL A 1 97 ? 1.334 -4.145 4.386 1.00 91.81 97 VAL A N 1
ATOM 713 C CA . VAL A 1 97 ? 0.589 -3.997 5.631 1.00 91.81 97 VAL A CA 1
ATOM 714 C C . VAL A 1 97 ? 0.793 -2.581 6.144 1.00 91.81 97 VAL A C 1
ATOM 716 O O . VAL A 1 97 ? 1.920 -2.095 6.194 1.00 91.81 97 VAL A O 1
ATOM 719 N N . ILE A 1 98 ? -0.290 -1.916 6.534 1.00 92.75 98 ILE A N 1
ATOM 720 C CA . ILE A 1 98 ? -0.269 -0.637 7.237 1.00 92.75 98 ILE A CA 1
ATOM 721 C C . ILE A 1 98 ? -0.944 -0.853 8.588 1.00 92.75 98 ILE A C 1
ATOM 723 O O . ILE A 1 98 ? -2.149 -1.095 8.665 1.00 92.75 98 ILE A O 1
ATOM 727 N N . ALA A 1 99 ? -0.165 -0.769 9.658 1.00 90.94 99 ALA A N 1
ATOM 728 C CA . ALA A 1 99 ? -0.616 -1.030 11.015 1.00 90.94 99 ALA A CA 1
ATOM 729 C C . ALA A 1 99 ? -0.463 0.228 11.885 1.00 90.94 99 ALA A C 1
ATOM 731 O O . ALA A 1 99 ? 0.465 1.018 11.676 1.00 90.94 99 ALA A O 1
ATOM 732 N N . PRO A 1 100 ? -1.358 0.446 12.859 1.00 90.50 100 PRO A N 1
ATOM 733 C CA . PRO A 1 100 ? -1.175 1.501 13.838 1.00 90.50 100 PRO A CA 1
ATOM 734 C C . PRO A 1 100 ? 0.108 1.257 14.631 1.00 90.50 100 PRO A C 1
ATOM 736 O O . PRO A 1 100 ? 0.451 0.121 14.969 1.00 90.50 100 PRO A O 1
ATOM 739 N N . ARG A 1 101 ? 0.840 2.334 14.911 1.00 87.81 101 ARG A N 1
ATOM 740 C CA . ARG A 1 101 ? 2.101 2.249 15.637 1.00 87.81 101 ARG A CA 1
ATOM 741 C C . ARG A 1 101 ? 1.819 1.812 17.072 1.00 87.81 101 ARG A C 1
ATOM 743 O O . ARG A 1 101 ? 0.962 2.372 17.754 1.00 87.81 101 ARG A O 1
ATOM 750 N N . SER A 1 102 ? 2.554 0.814 17.537 1.00 84.44 102 SER A N 1
ATOM 751 C CA . SER A 1 102 ? 2.569 0.460 18.948 1.00 84.44 102 SER A CA 1
ATOM 752 C C . SER A 1 102 ? 3.533 1.365 19.705 1.00 84.44 102 SER A C 1
ATOM 754 O O . SER A 1 102 ? 4.599 1.704 19.186 1.00 84.44 102 SER A O 1
ATOM 756 N N . GLU A 1 103 ? 3.186 1.747 20.932 1.00 74.69 103 GLU A N 1
ATOM 757 C CA . GLU A 1 103 ? 4.170 2.374 21.816 1.00 74.69 103 GLU A CA 1
ATOM 758 C C . GLU A 1 103 ? 5.237 1.354 22.208 1.00 74.69 103 GLU A C 1
ATOM 760 O O . GLU A 1 103 ? 4.945 0.168 22.415 1.00 74.69 103 GLU A O 1
ATOM 765 N N . ASP A 1 104 ? 6.476 1.827 22.313 1.00 64.00 104 ASP A N 1
ATOM 766 C CA . ASP A 1 104 ? 7.529 1.056 22.954 1.00 64.00 104 ASP A CA 1
ATOM 767 C C . ASP A 1 104 ? 7.141 0.908 24.426 1.00 64.00 104 ASP A C 1
ATOM 769 O O . ASP A 1 104 ? 7.060 1.895 25.161 1.00 64.00 104 ASP A O 1
ATOM 773 N N . ALA A 1 105 ? 6.850 -0.319 24.857 1.00 60.59 105 ALA A N 1
ATOM 774 C CA . ALA A 1 105 ? 6.529 -0.588 26.248 1.00 60.59 105 ALA A CA 1
ATOM 775 C C . ALA A 1 105 ? 7.759 -0.284 27.111 1.00 60.59 105 ALA A C 1
ATOM 777 O O . ALA A 1 105 ? 8.731 -1.039 27.137 1.00 60.59 105 ALA A O 1
ATOM 778 N N . THR A 1 106 ? 7.733 0.847 27.811 1.00 63.91 106 THR A N 1
ATOM 779 C CA . THR A 1 106 ? 8.854 1.294 28.654 1.00 63.91 106 THR A CA 1
ATOM 780 C C . THR A 1 106 ? 8.911 0.569 30.000 1.00 63.91 106 THR A C 1
ATOM 782 O O . THR A 1 106 ? 9.924 0.629 30.694 1.00 63.91 106 THR A O 1
ATOM 785 N N . ASP A 1 107 ? 7.851 -0.157 30.353 1.00 70.38 107 ASP A N 1
ATOM 786 C CA . ASP A 1 107 ? 7.626 -0.787 31.655 1.00 70.38 107 ASP A CA 1
ATOM 787 C C . ASP A 1 107 ? 7.356 -2.304 31.575 1.00 70.38 107 ASP A C 1
ATOM 789 O O . ASP A 1 107 ? 6.986 -2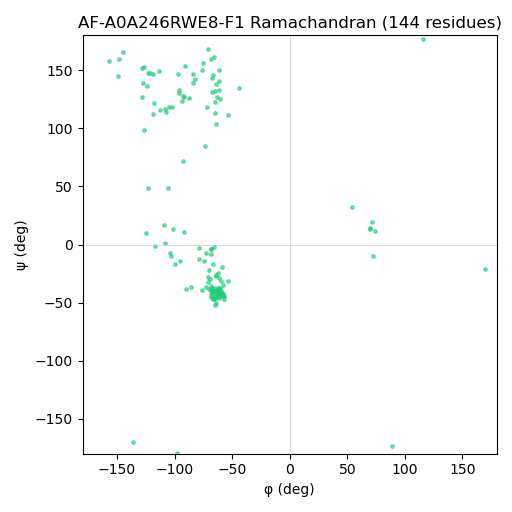.924 32.571 1.00 70.38 107 ASP A O 1
ATOM 793 N N . GLY A 1 108 ? 7.544 -2.924 30.405 1.00 65.75 108 GLY A N 1
ATOM 794 C CA . GLY A 1 108 ? 7.227 -4.340 30.192 1.00 65.75 108 GLY A CA 1
ATOM 795 C C . GLY A 1 108 ? 5.726 -4.638 30.081 1.00 65.75 108 GLY A C 1
ATOM 796 O O . GLY A 1 108 ? 5.341 -5.809 30.110 1.00 65.75 108 GLY A O 1
ATOM 797 N N . SER A 1 109 ? 4.878 -3.611 29.949 1.00 66.69 109 SER A N 1
ATOM 798 C CA . SER A 1 109 ? 3.488 -3.783 29.526 1.00 66.69 109 SER A CA 1
ATOM 799 C C . SER A 1 109 ? 3.399 -4.297 28.084 1.00 66.69 109 SER A C 1
ATOM 801 O O . SER A 1 109 ? 4.352 -4.252 27.306 1.00 66.69 109 SER A O 1
ATOM 803 N N . ASN A 1 110 ? 2.241 -4.841 27.717 1.00 65.38 110 ASN A N 1
ATOM 804 C CA . ASN A 1 110 ? 2.008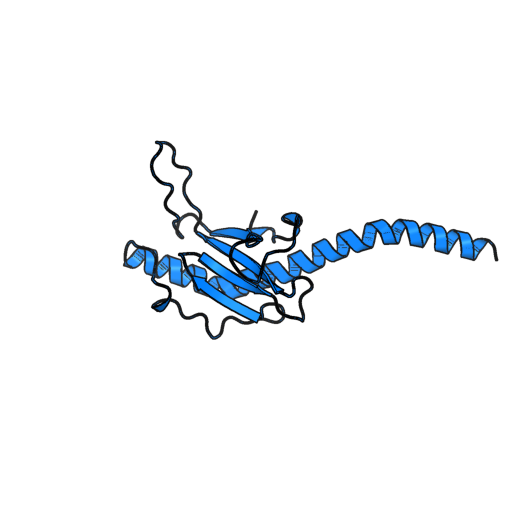 -5.264 26.344 1.00 65.38 110 ASN A CA 1
ATOM 805 C C . ASN A 1 110 ? 1.855 -4.010 25.469 1.00 65.38 110 ASN A C 1
ATOM 807 O O . ASN A 1 110 ? 0.919 -3.236 25.673 1.00 65.38 110 ASN A O 1
ATOM 811 N N . SER A 1 111 ? 2.743 -3.825 24.491 1.00 70.94 111 SER A N 1
ATOM 812 C CA . SER A 1 111 ? 2.629 -2.776 23.476 1.00 70.94 111 SER A CA 1
ATOM 813 C C . SER A 1 111 ? 1.261 -2.858 22.790 1.00 70.94 111 SER A C 1
ATOM 815 O O . SER A 1 111 ? 0.970 -3.822 22.082 1.00 70.94 111 SER A O 1
ATOM 817 N N . THR A 1 112 ? 0.401 -1.862 23.015 1.00 76.50 112 THR A N 1
ATOM 818 C CA . THR A 1 112 ? -0.913 -1.781 22.367 1.00 76.50 112 THR A CA 1
ATOM 819 C C . THR A 1 112 ? -0.802 -0.921 21.104 1.00 76.50 112 THR A C 1
ATOM 821 O O . THR A 1 112 ? -0.333 0.217 21.176 1.00 76.50 112 THR A O 1
ATOM 824 N N . PRO A 1 113 ? -1.170 -1.444 19.920 1.00 84.25 113 PRO A N 1
ATOM 825 C CA . PRO A 1 113 ? -1.232 -0.641 18.703 1.00 84.25 113 PRO A CA 1
ATOM 826 C C . PRO A 1 113 ? -2.292 0.452 18.847 1.00 84.25 113 PRO A C 1
ATOM 828 O O . PRO A 1 113 ? -3.446 0.139 19.142 1.00 84.25 113 PRO A O 1
ATOM 831 N N . SER A 1 114 ? -1.921 1.711 18.606 1.00 88.12 114 SER A N 1
ATOM 832 C CA . SER A 1 114 ? -2.864 2.832 18.640 1.00 88.12 114 SER A CA 1
ATOM 833 C C . SER A 1 114 ? -2.771 3.672 17.364 1.00 88.12 114 SER A C 1
ATOM 835 O O . SER A 1 114 ? -1.683 4.147 17.025 1.00 88.12 114 SER A O 1
ATOM 837 N N . PRO A 1 115 ? -3.889 3.923 16.657 1.00 88.94 115 PRO A N 1
ATOM 838 C CA . PRO A 1 115 ? -3.889 4.770 15.464 1.00 88.94 115 PRO A CA 1
ATOM 839 C C . PRO A 1 115 ? -3.577 6.240 15.780 1.00 88.94 115 PRO A C 1
ATOM 841 O O . PRO A 1 115 ? -3.187 6.989 14.884 1.00 88.94 115 PRO A O 1
ATOM 844 N N . THR A 1 116 ? -3.677 6.655 17.050 1.00 86.62 116 THR A N 1
ATOM 845 C CA . THR A 1 116 ? -3.273 7.997 17.505 1.00 86.62 116 THR A CA 1
ATOM 846 C C . THR A 1 116 ? -1.760 8.203 17.480 1.00 86.62 116 THR A C 1
ATOM 848 O O . THR A 1 116 ? -1.303 9.340 17.404 1.00 86.62 116 THR A O 1
ATOM 851 N N . ASN A 1 117 ? -0.980 7.120 17.509 1.00 86.94 117 ASN A N 1
ATOM 852 C CA . ASN A 1 117 ? 0.485 7.159 17.572 1.00 86.94 117 ASN A CA 1
ATOM 853 C C . ASN A 1 117 ? 1.134 7.130 16.183 1.00 86.94 117 ASN A C 1
ATOM 855 O O . ASN A 1 117 ? 2.349 6.973 16.041 1.00 86.94 117 ASN A O 1
ATOM 859 N N . GLY A 1 118 ? 0.313 7.298 15.148 1.00 88.31 118 GLY A N 1
ATOM 860 C CA . GLY A 1 118 ? 0.711 7.197 13.758 1.00 88.31 118 GLY A CA 1
ATOM 861 C C . GLY A 1 118 ? 0.590 5.776 13.223 1.00 88.31 118 GLY A C 1
ATOM 862 O O . GLY A 1 118 ? 0.069 4.868 13.869 1.00 88.31 118 GLY A O 1
ATOM 863 N N . TRP A 1 119 ? 1.070 5.602 11.998 1.00 90.06 119 TRP A N 1
ATOM 864 C CA . TRP A 1 119 ? 0.955 4.363 11.243 1.00 90.06 119 TRP A CA 1
ATOM 865 C C . TRP A 1 119 ? 2.335 3.953 10.756 1.00 90.06 119 TRP A C 1
ATOM 867 O O . TRP A 1 119 ? 3.118 4.793 10.316 1.00 90.06 119 TRP A O 1
ATOM 877 N N . VAL A 1 120 ? 2.621 2.664 10.838 1.00 89.75 120 VAL A N 1
ATOM 878 C CA . VAL A 1 120 ? 3.827 2.045 10.296 1.00 89.75 120 VAL A CA 1
ATOM 879 C C . VAL A 1 120 ? 3.422 1.122 9.162 1.00 89.75 120 VAL A C 1
ATOM 881 O O . VAL A 1 120 ? 2.324 0.564 9.178 1.00 89.75 120 VAL A O 1
ATOM 884 N N . CYS A 1 121 ? 4.296 0.962 8.175 1.00 90.25 121 CYS A N 1
ATOM 885 C CA . CYS A 1 121 ? 4.052 0.009 7.104 1.00 90.25 121 CYS A CA 1
ATOM 886 C C . CYS A 1 121 ? 5.165 -1.019 7.034 1.00 90.25 121 CYS A C 1
ATOM 888 O O . CYS A 1 121 ? 6.332 -0.722 7.287 1.00 90.25 121 CYS A O 1
ATOM 890 N N . SER A 1 122 ? 4.790 -2.220 6.635 1.00 89.88 122 SER A N 1
ATOM 891 C CA . SER A 1 122 ? 5.691 -3.337 6.425 1.00 89.88 122 SER A CA 1
ATOM 892 C C . SER A 1 122 ? 5.207 -4.170 5.250 1.00 89.88 122 SER A C 1
ATOM 894 O O . SER A 1 122 ? 4.084 -4.033 4.764 1.00 89.88 122 SER A O 1
ATOM 896 N N . TRP A 1 123 ? 6.076 -5.039 4.762 1.00 90.69 123 TRP A N 1
ATOM 897 C CA . TRP A 1 123 ? 5.690 -6.072 3.816 1.00 90.69 123 TRP A CA 1
ATOM 898 C C . TRP A 1 123 ? 5.129 -7.274 4.571 1.00 90.69 123 TRP A C 1
ATOM 900 O O . TRP A 1 123 ? 5.668 -7.656 5.612 1.00 90.69 123 TRP A O 1
ATOM 910 N N . LYS A 1 124 ? 4.056 -7.883 4.054 1.00 87.69 124 LYS A N 1
ATOM 911 C CA . LYS A 1 124 ? 3.488 -9.092 4.659 1.00 87.69 124 LYS A CA 1
ATOM 912 C C . LYS A 1 124 ? 4.516 -10.227 4.645 1.00 87.69 124 LYS A C 1
ATOM 914 O O . LYS A 1 124 ? 5.165 -10.460 3.624 1.00 87.69 124 LYS A O 1
ATOM 919 N N . SER A 1 125 ? 4.679 -10.919 5.773 1.00 76.06 125 SER A N 1
ATOM 920 C CA . SER A 1 125 ? 5.671 -11.989 5.905 1.00 76.06 125 SER A CA 1
ATOM 921 C C . SER A 1 125 ? 5.327 -13.188 5.005 1.00 76.06 125 SER A C 1
ATOM 923 O O . SER A 1 125 ? 4.156 -13.511 4.786 1.00 76.06 125 SER A O 1
ATOM 925 N N . SER A 1 126 ? 6.344 -13.871 4.471 1.00 61.09 126 SER A N 1
ATOM 926 C CA . SER A 1 126 ? 6.156 -15.118 3.722 1.00 61.09 126 SER A CA 1
ATOM 927 C C . SER A 1 126 ? 5.810 -16.258 4.692 1.00 61.09 126 SER A C 1
ATOM 929 O O . SER A 1 126 ? 6.697 -16.962 5.172 1.00 61.09 126 SER A O 1
ATOM 931 N N . GLY A 1 127 ? 4.530 -16.399 5.034 1.00 56.28 127 GLY A N 1
ATOM 932 C CA . GLY A 1 127 ? 4.049 -17.386 6.010 1.00 56.28 127 GLY A CA 1
ATOM 933 C C . GLY A 1 127 ? 2.589 -17.209 6.439 1.00 56.28 127 GLY A C 1
ATOM 934 O O . GLY A 1 127 ? 1.962 -18.177 6.858 1.00 56.28 127 GLY A O 1
ATOM 935 N N . GLU A 1 128 ? 2.017 -16.012 6.276 1.00 54.66 128 GLU A N 1
ATOM 936 C CA . GLU A 1 128 ? 0.643 -15.668 6.693 1.00 54.66 128 GLU A CA 1
ATOM 937 C C . GLU A 1 128 ? -0.343 -15.561 5.511 1.00 54.66 128 GLU A C 1
ATOM 939 O O . GLU A 1 128 ? -1.114 -14.607 5.390 1.00 54.66 128 GLU A O 1
ATOM 944 N N . GLY A 1 129 ? -0.331 -16.566 4.629 1.00 53.19 129 GLY A N 1
ATOM 945 C CA . GLY A 1 129 ? -1.234 -16.687 3.474 1.00 53.19 129 GLY A CA 1
ATOM 946 C C . GLY A 1 129 ? -0.528 -16.619 2.116 1.00 53.19 129 GLY A C 1
ATOM 947 O O . GLY A 1 129 ? 0.684 -16.439 2.041 1.00 53.19 129 GLY A O 1
ATOM 948 N N . GLU A 1 130 ? -1.300 -16.787 1.039 1.00 53.25 130 GLU A N 1
ATOM 949 C CA . GLU A 1 130 ? -0.819 -16.956 -0.348 1.00 53.25 130 GLU A CA 1
ATOM 950 C C . GLU A 1 130 ? -0.154 -15.707 -0.964 1.00 53.25 130 GLU A C 1
ATOM 952 O O . GLU A 1 130 ? 0.402 -15.795 -2.053 1.00 53.25 130 GLU A O 1
ATOM 957 N N . ASN A 1 131 ? -0.126 -14.571 -0.257 1.00 59.34 131 ASN A N 1
ATOM 958 C CA . ASN A 1 131 ? 0.419 -13.307 -0.755 1.00 59.34 131 ASN A CA 1
ATOM 959 C C . ASN A 1 131 ? 1.462 -12.745 0.226 1.00 59.34 131 ASN A C 1
ATOM 961 O O . ASN A 1 131 ? 1.118 -12.129 1.238 1.00 59.34 131 ASN A O 1
ATOM 965 N N . ALA A 1 132 ? 2.742 -12.982 -0.061 1.00 70.38 132 ALA A N 1
ATOM 966 C CA . ALA A 1 132 ? 3.862 -12.406 0.679 1.00 70.38 132 ALA A CA 1
ATOM 967 C C . ALA A 1 132 ? 4.292 -11.081 0.040 1.00 70.38 132 ALA A C 1
ATOM 969 O O . ALA A 1 132 ? 4.124 -10.879 -1.160 1.00 70.38 132 ALA A O 1
ATOM 970 N N . GLY A 1 133 ? 4.878 -10.174 0.817 1.00 69.50 133 GLY A N 1
ATOM 971 C CA . GLY A 1 133 ? 5.556 -9.023 0.237 1.00 69.50 133 GLY A CA 1
ATOM 972 C C . GLY A 1 133 ? 6.867 -9.410 -0.467 1.00 69.50 133 GLY A C 1
ATOM 973 O O . GLY A 1 133 ? 7.362 -10.533 -0.315 1.00 69.50 133 GLY A O 1
ATOM 974 N N . PRO A 1 134 ? 7.453 -8.488 -1.243 1.00 71.38 134 PRO A N 1
ATOM 975 C CA . PRO A 1 134 ? 8.635 -8.766 -2.037 1.00 71.38 134 PRO A CA 1
ATOM 976 C C . PRO A 1 134 ? 9.837 -9.078 -1.132 1.00 71.38 134 P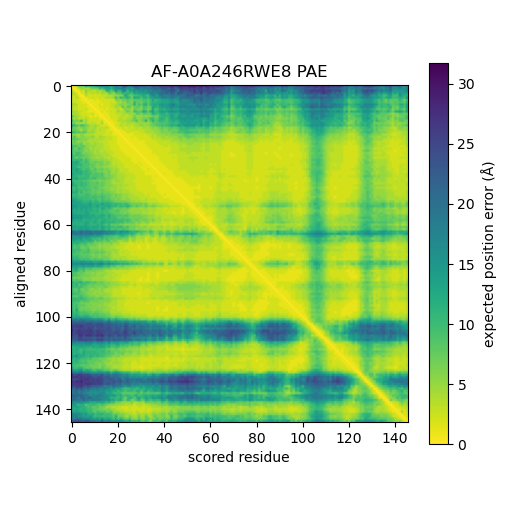RO A C 1
ATOM 978 O O . PRO A 1 134 ? 10.226 -8.294 -0.261 1.00 71.38 134 PRO A O 1
ATOM 981 N N . SER A 1 135 ? 10.436 -10.254 -1.326 1.00 64.19 135 SER A N 1
ATOM 982 C CA . SER A 1 135 ? 11.493 -10.774 -0.455 1.00 64.19 135 SER A CA 1
ATOM 983 C C . SER A 1 135 ? 12.719 -9.854 -0.419 1.00 64.19 135 SER A C 1
ATOM 9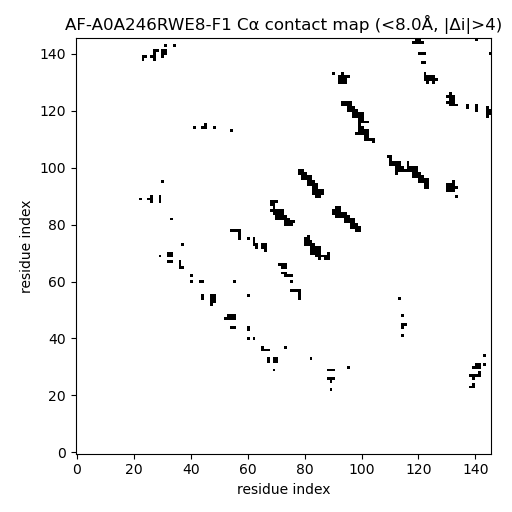85 O O . SER A 1 135 ? 13.319 -9.579 -1.459 1.00 64.19 135 SER A O 1
ATOM 987 N N . GLY A 1 136 ? 13.135 -9.428 0.780 1.00 64.44 136 GLY A N 1
ATOM 988 C CA . GLY A 1 136 ? 14.373 -8.665 0.989 1.00 64.44 136 GLY A CA 1
ATOM 989 C C . GLY A 1 136 ? 14.339 -7.221 0.475 1.00 64.44 136 GLY A C 1
ATOM 990 O O . GLY A 1 136 ? 15.394 -6.629 0.244 1.00 64.44 136 GLY A O 1
ATOM 991 N N . GLN A 1 137 ? 13.148 -6.653 0.267 1.00 72.88 137 GLN A N 1
ATOM 992 C CA . GLN A 1 137 ? 12.967 -5.347 -0.369 1.00 72.88 137 GLN A CA 1
ATOM 993 C C . GLN A 1 137 ? 12.199 -4.350 0.509 1.00 72.88 137 GLN A C 1
ATOM 995 O O . GLN A 1 137 ? 11.353 -3.591 0.044 1.00 72.88 137 GLN A O 1
ATOM 1000 N N . ASP A 1 138 ? 12.599 -4.215 1.774 1.00 74.62 138 ASP A N 1
ATOM 1001 C CA . ASP A 1 138 ? 12.183 -3.093 2.647 1.00 74.62 138 ASP A CA 1
ATOM 1002 C C . ASP A 1 138 ? 12.591 -1.731 2.060 1.00 74.62 138 ASP A C 1
ATOM 1004 O O . ASP A 1 138 ? 12.051 -0.663 2.365 1.00 74.62 138 ASP A O 1
ATOM 1008 N N . ASN A 1 139 ? 13.555 -1.769 1.141 1.00 81.56 139 ASN A N 1
ATOM 1009 C CA . ASN A 1 139 ? 13.887 -0.669 0.264 1.00 81.56 139 ASN A CA 1
ATOM 1010 C C . ASN A 1 139 ? 12.798 -0.297 -0.727 1.00 81.56 139 ASN A C 1
ATOM 1012 O O . ASN A 1 139 ? 13.026 0.667 -1.432 1.00 81.56 139 ASN A O 1
ATOM 1016 N N . TRP A 1 140 ? 11.657 -0.962 -0.812 1.00 88.00 140 TRP A N 1
ATOM 1017 C CA . TRP A 1 140 ? 10.556 -0.572 -1.695 1.00 88.00 140 TRP A CA 1
ATOM 1018 C C . TRP A 1 140 ? 9.405 0.099 -0.951 1.00 88.00 140 TRP A C 1
ATOM 1020 O O . TRP A 1 140 ? 8.524 0.670 -1.588 1.00 88.00 140 TRP A O 1
ATOM 1030 N N . LEU A 1 141 ? 9.449 0.118 0.384 1.00 88.94 141 LEU A N 1
ATOM 1031 C CA . LEU A 1 141 ? 8.496 0.886 1.173 1.00 88.94 141 LEU A CA 1
ATOM 1032 C C . LEU A 1 141 ? 8.660 2.390 0.887 1.00 88.94 141 LEU A C 1
ATOM 1034 O O . LEU A 1 141 ? 9.793 2.886 0.776 1.00 88.94 141 LEU A O 1
ATOM 1038 N N . PRO A 1 142 ? 7.549 3.130 0.756 1.00 88.25 142 PRO A N 1
ATOM 1039 C CA . PRO A 1 142 ? 7.584 4.564 0.515 1.00 88.25 142 PRO A CA 1
ATOM 1040 C C . PRO A 1 142 ? 8.112 5.307 1.749 1.00 88.25 142 PRO A C 1
ATOM 1042 O O . PRO A 1 142 ? 8.081 4.805 2.870 1.00 88.25 142 PRO A O 1
ATOM 1045 N N . ALA A 1 143 ? 8.588 6.539 1.551 1.00 80.00 143 ALA A N 1
ATOM 1046 C CA . ALA A 1 143 ? 9.188 7.331 2.628 1.00 80.00 143 ALA A CA 1
ATOM 1047 C C . ALA A 1 143 ? 8.230 7.584 3.805 1.00 80.00 143 ALA A C 1
ATOM 1049 O O . ALA A 1 143 ? 8.679 7.634 4.939 1.00 80.00 143 ALA A O 1
ATOM 1050 N N . GLY A 1 144 ? 6.919 7.678 3.552 1.00 75.12 144 GLY A N 1
ATOM 1051 C CA . GLY A 1 144 ? 5.903 7.826 4.603 1.00 75.12 144 GLY A CA 1
ATOM 1052 C C . GLY A 1 144 ? 5.712 6.595 5.498 1.00 75.12 144 GLY A C 1
ATOM 1053 O O . GLY A 1 144 ? 4.915 6.655 6.426 1.00 75.12 144 GLY A O 1
ATOM 1054 N N . CYS A 1 145 ? 6.412 5.496 5.212 1.00 75.62 145 CYS A N 1
ATOM 1055 C CA . CYS A 1 145 ? 6.418 4.267 6.002 1.00 75.62 145 CYS A CA 1
ATOM 1056 C C . CYS A 1 145 ? 7.734 4.039 6.765 1.00 75.62 145 CYS A C 1
ATOM 1058 O O . CYS A 1 145 ? 7.880 2.992 7.392 1.00 75.62 145 CYS A O 1
ATOM 1060 N N . ARG A 1 146 ? 8.700 4.963 6.669 1.00 62.59 146 ARG A N 1
ATOM 1061 C CA . ARG A 1 146 ? 10.014 4.885 7.323 1.00 62.59 146 ARG A CA 1
ATOM 1062 C C . ARG A 1 146 ? 10.139 5.871 8.470 1.00 62.59 146 ARG A C 1
ATOM 1064 O O . ARG A 1 146 ? 9.558 6.970 8.356 1.00 62.59 146 ARG A O 1
#